Protein AF-A0A0E3RRV9-F1 (afdb_monomer_lite)

pLDDT: mean 79.16, std 19.61, range [40.16, 98.25]

Structure (mmCIF, N/CA/C/O backbone):
data_AF-A0A0E3RRV9-F1
#
_entry.id   AF-A0A0E3RRV9-F1
#
loop_
_atom_site.group_PDB
_atom_site.id
_atom_site.type_symbol
_atom_site.label_atom_id
_atom_site.label_alt_id
_atom_site.label_comp_id
_atom_site.label_asym_id
_atom_site.label_entity_id
_atom_site.label_seq_id
_atom_site.pdbx_PDB_ins_code
_atom_site.Cartn_x
_atom_site.Cartn_y
_atom_site.Cartn_z
_atom_site.occupancy
_atom_site.B_iso_or_equiv
_atom_site.auth_seq_id
_atom_site.auth_comp_id
_atom_site.auth_asym_id
_atom_site.auth_atom_id
_atom_site.pdbx_PDB_model_num
ATOM 1 N N . MET A 1 1 ? 27.677 14.930 49.834 1.00 45.16 1 MET A N 1
ATOM 2 C CA . ME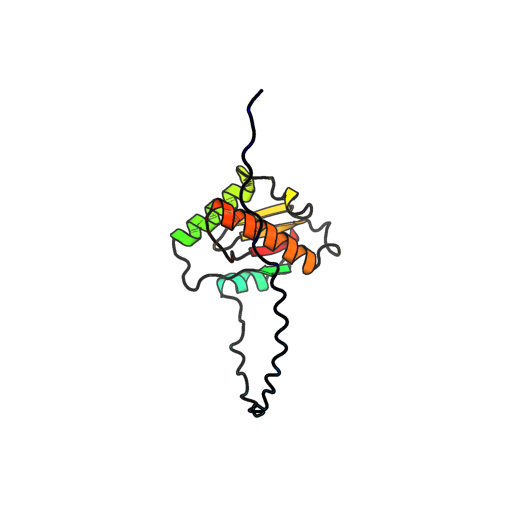T A 1 1 ? 27.982 13.679 50.564 1.00 45.16 1 MET A CA 1
ATOM 3 C C . MET A 1 1 ? 26.678 12.975 50.915 1.00 45.16 1 MET A C 1
ATOM 5 O O . MET A 1 1 ? 26.015 13.396 51.849 1.00 45.16 1 MET A O 1
ATOM 9 N N . ILE A 1 2 ? 26.314 11.928 50.170 1.00 48.12 2 ILE A N 1
ATOM 10 C CA . ILE A 1 2 ? 25.311 10.926 50.565 1.00 48.12 2 ILE A CA 1
ATOM 11 C C . ILE A 1 2 ? 25.969 9.556 50.375 1.00 48.12 2 ILE A C 1
ATOM 13 O O . ILE A 1 2 ? 26.675 9.312 49.398 1.00 48.12 2 ILE A O 1
ATOM 17 N N . LYS A 1 3 ? 25.830 8.726 51.406 1.00 47.94 3 LYS A N 1
ATOM 18 C CA . LYS A 1 3 ? 26.576 7.500 51.694 1.00 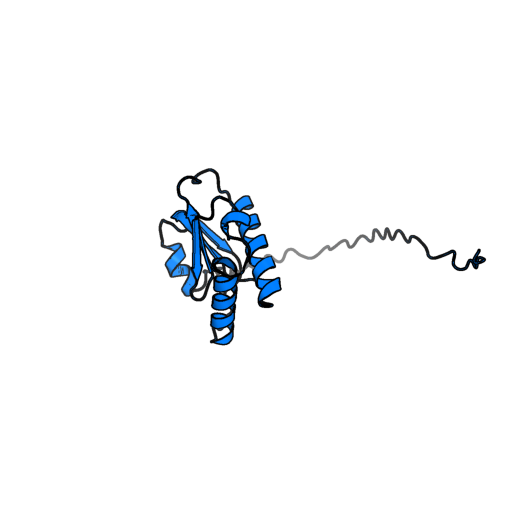47.94 3 LYS A CA 1
ATOM 19 C C . LYS A 1 3 ? 25.813 6.278 51.160 1.00 47.94 3 LYS A C 1
ATOM 21 O O . LYS A 1 3 ? 24.600 6.201 51.306 1.00 47.94 3 LYS A O 1
ATOM 26 N N . ARG A 1 4 ? 26.566 5.340 50.569 1.00 53.44 4 ARG A N 1
ATOM 27 C CA . ARG A 1 4 ? 26.176 4.033 49.990 1.00 53.44 4 ARG A CA 1
ATOM 28 C C . ARG A 1 4 ? 25.093 3.254 50.755 1.00 53.44 4 ARG A C 1
ATOM 30 O O . ARG A 1 4 ? 25.184 3.140 51.976 1.00 53.44 4 ARG A O 1
ATOM 37 N N . ARG A 1 5 ? 24.321 2.445 50.012 1.00 52.22 5 ARG A N 1
ATOM 38 C CA . ARG A 1 5 ? 24.231 0.996 50.284 1.00 52.22 5 ARG A CA 1
ATOM 39 C C . ARG A 1 5 ? 24.046 0.166 49.012 1.00 52.22 5 ARG A C 1
ATOM 41 O O . ARG A 1 5 ? 23.544 0.635 48.006 1.00 52.22 5 ARG A O 1
ATOM 48 N N . ASN A 1 6 ? 24.575 -1.046 49.113 1.00 56.31 6 ASN A N 1
ATOM 49 C CA . ASN A 1 6 ? 24.930 -2.017 48.091 1.00 56.31 6 ASN A CA 1
ATOM 50 C C . ASN A 1 6 ? 24.082 -3.268 48.353 1.00 56.31 6 ASN A C 1
ATOM 52 O O . ASN A 1 6 ? 24.165 -3.779 49.470 1.00 56.31 6 ASN A O 1
ATOM 56 N N . THR A 1 7 ? 23.307 -3.764 47.388 1.00 60.81 7 THR A N 1
ATOM 57 C CA . THR A 1 7 ? 22.609 -5.061 47.487 1.00 60.81 7 THR A CA 1
ATOM 58 C C . THR A 1 7 ? 22.283 -5.602 46.100 1.00 60.81 7 THR A C 1
ATOM 60 O O . THR A 1 7 ? 21.623 -4.917 45.329 1.00 60.81 7 THR A O 1
ATOM 63 N N . GLY A 1 8 ? 22.687 -6.849 45.834 1.00 47.62 8 GLY A N 1
ATOM 64 C CA . GLY A 1 8 ? 22.035 -7.685 44.822 1.00 47.62 8 GLY A CA 1
ATOM 65 C C . GLY A 1 8 ? 22.914 -8.194 43.685 1.00 47.62 8 GLY A C 1
ATOM 66 O O . GLY A 1 8 ? 22.606 -7.968 42.525 1.00 47.62 8 GLY A O 1
ATOM 67 N N . LYS A 1 9 ? 23.996 -8.910 44.006 1.00 48.53 9 LYS A N 1
ATOM 68 C CA . LYS A 1 9 ? 24.590 -9.884 43.076 1.00 48.53 9 LYS A CA 1
ATOM 69 C C . LYS A 1 9 ? 23.582 -11.028 42.864 1.00 48.53 9 LYS A C 1
ATOM 71 O O . LYS A 1 9 ? 22.892 -11.370 43.818 1.00 48.53 9 LYS A O 1
ATOM 76 N N . TRP A 1 10 ? 23.635 -11.632 41.673 1.00 42.88 10 TRP A N 1
ATOM 77 C CA . TRP A 1 10 ? 22.872 -12.783 41.150 1.00 42.88 10 TRP A CA 1
ATOM 78 C C . TRP A 1 10 ? 21.515 -12.476 40.502 1.00 42.88 10 TRP A C 1
ATOM 80 O O . TRP A 1 10 ? 20.537 -12.254 41.199 1.00 42.88 10 TRP A O 1
ATOM 90 N N . LEU A 1 11 ? 21.422 -12.676 39.181 1.00 50.28 11 LEU A N 1
ATOM 91 C CA . LEU A 1 11 ? 20.824 -13.919 38.681 1.00 50.28 11 LEU A CA 1
ATOM 92 C C . LEU A 1 11 ? 21.265 -14.231 37.232 1.00 50.28 11 LEU A C 1
ATOM 94 O O . LEU A 1 11 ? 20.950 -13.515 36.293 1.00 50.28 11 LEU A O 1
ATOM 98 N N . MET A 1 12 ? 22.067 -15.292 37.137 1.00 50.06 12 MET A N 1
ATOM 99 C CA . MET A 1 12 ? 22.198 -16.316 36.093 1.00 50.06 12 MET A CA 1
ATOM 100 C C . MET A 1 12 ? 21.878 -15.999 34.619 1.00 50.06 12 MET A C 1
ATOM 102 O O . MET A 1 12 ? 20.729 -15.944 34.196 1.00 50.06 12 MET A O 1
ATOM 106 N N . LEU A 1 13 ? 22.949 -16.026 33.820 1.00 51.34 13 LEU A N 1
ATOM 107 C CA . LEU A 1 13 ? 22.957 -16.576 32.464 1.00 51.34 13 LEU A CA 1
ATOM 108 C C . LEU A 1 13 ? 22.476 -18.037 32.507 1.00 51.34 13 LEU A C 1
ATOM 110 O O . LEU A 1 13 ? 23.087 -18.850 33.201 1.00 51.34 13 LEU A O 1
ATOM 114 N N . ILE A 1 14 ? 21.439 -18.385 31.744 1.00 58.97 14 ILE A N 1
ATOM 115 C CA . ILE A 1 14 ? 21.118 -19.782 31.428 1.00 58.97 14 ILE A CA 1
ATOM 116 C C . ILE A 1 14 ? 21.115 -19.932 29.910 1.00 58.97 14 ILE A C 1
ATOM 118 O O . ILE A 1 14 ? 20.175 -19.566 29.212 1.00 58.97 14 ILE A O 1
ATOM 122 N N . ILE A 1 15 ? 22.230 -20.475 29.431 1.00 54.25 15 ILE A N 1
ATOM 123 C CA . ILE A 1 15 ? 22.374 -21.124 28.135 1.00 54.25 15 ILE A CA 1
ATOM 124 C C . ILE A 1 15 ? 21.546 -22.407 28.216 1.00 54.25 15 ILE A C 1
ATOM 126 O O . ILE A 1 15 ? 21.877 -23.298 28.996 1.00 54.25 15 ILE A O 1
ATOM 130 N N . SER A 1 16 ? 20.473 -22.502 27.435 1.00 52.03 16 SER A N 1
ATOM 131 C CA . SER A 1 16 ? 19.721 -23.745 27.269 1.00 52.03 16 SER A CA 1
ATOM 132 C C . SER A 1 16 ? 19.953 -24.271 25.860 1.00 52.03 16 SER A C 1
ATOM 134 O O . SER A 1 16 ? 19.215 -23.975 24.925 1.00 52.03 16 SER A O 1
ATOM 136 N N . ALA A 1 17 ? 21.040 -25.025 25.714 1.00 48.56 17 ALA A N 1
ATOM 137 C CA . ALA A 1 17 ? 21.217 -25.956 24.616 1.00 48.56 17 ALA A CA 1
ATOM 138 C C . ALA A 1 17 ? 20.505 -27.258 25.004 1.00 48.56 17 ALA A C 1
ATOM 140 O O . ALA A 1 17 ? 21.080 -28.096 25.695 1.00 48.56 17 ALA A O 1
ATOM 141 N N . PHE A 1 18 ? 19.262 -27.428 24.559 1.00 48.22 18 PHE A N 1
ATOM 142 C CA . PHE A 1 18 ? 18.650 -28.750 24.462 1.00 48.22 18 PHE A CA 1
ATOM 143 C C . PHE A 1 18 ? 18.494 -29.107 22.991 1.00 48.22 18 PHE A C 1
ATOM 145 O O . PHE A 1 18 ? 17.480 -28.854 22.349 1.00 48.22 18 PHE A O 1
ATOM 152 N N . ILE A 1 19 ? 19.560 -29.717 22.478 1.00 52.81 19 ILE A N 1
ATOM 153 C CA . ILE A 1 19 ? 19.484 -30.671 21.380 1.00 52.81 19 ILE A CA 1
ATOM 154 C C . ILE A 1 19 ? 18.602 -31.813 21.886 1.00 52.81 19 ILE A C 1
ATOM 156 O O . ILE A 1 19 ? 19.030 -32.613 22.717 1.00 52.81 19 ILE A O 1
ATOM 160 N N . LEU A 1 20 ? 17.370 -31.880 21.401 1.00 48.88 20 LEU A N 1
ATOM 161 C CA . LEU A 1 20 ? 16.548 -33.076 21.488 1.00 48.88 20 LEU A CA 1
ATOM 162 C C . LEU A 1 20 ? 16.060 -33.390 20.082 1.00 48.88 20 LEU A C 1
ATOM 164 O O . LEU A 1 20 ? 15.160 -32.756 19.540 1.00 48.88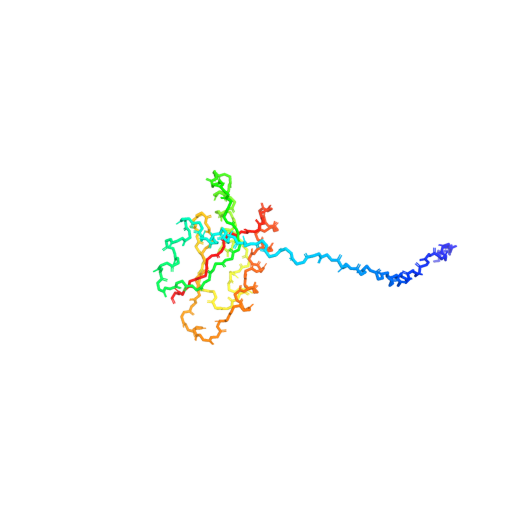 20 LEU A O 1
ATOM 168 N N . LEU A 1 21 ? 16.747 -34.372 19.501 1.00 47.16 21 LEU A N 1
ATOM 169 C CA . LEU A 1 21 ? 16.342 -35.103 18.318 1.00 47.16 21 LEU A CA 1
ATOM 170 C C . LEU A 1 21 ? 14.886 -35.558 18.472 1.00 47.16 21 LEU A C 1
ATOM 172 O O . LEU A 1 21 ? 14.615 -36.535 19.166 1.00 47.16 21 LEU A O 1
ATOM 176 N N . CYS A 1 22 ? 13.963 -34.899 17.781 1.00 45.81 22 CYS A N 1
ATOM 177 C CA . CYS A 1 22 ? 12.723 -35.538 17.367 1.00 45.81 22 CYS A CA 1
ATOM 178 C C . CYS A 1 22 ? 12.946 -36.043 15.945 1.00 45.81 22 CYS A C 1
ATOM 180 O O . CYS A 1 22 ? 12.818 -35.309 14.970 1.00 45.81 22 CYS A O 1
ATOM 182 N N . SER A 1 23 ? 13.364 -37.304 15.846 1.00 47.91 23 SER A N 1
ATOM 183 C CA . SER A 1 23 ? 13.243 -38.061 14.604 1.00 47.91 23 SER A CA 1
ATOM 184 C C . SER A 1 23 ? 11.751 -38.258 14.344 1.00 47.91 23 SER A C 1
ATOM 186 O O . SER A 1 23 ? 11.133 -39.118 14.965 1.00 47.91 23 SER A O 1
ATOM 188 N N . PHE A 1 24 ? 11.161 -37.446 13.471 1.00 45.03 24 PHE A N 1
ATOM 189 C CA . PHE A 1 24 ? 9.841 -37.731 12.922 1.00 45.03 24 PHE A CA 1
ATOM 190 C C . PHE A 1 24 ? 10.025 -38.633 11.703 1.00 45.03 24 PHE A C 1
ATOM 192 O O . PHE A 1 24 ? 10.310 -38.173 10.604 1.00 45.03 24 PHE A O 1
ATOM 199 N N . ALA A 1 25 ? 9.900 -39.941 11.922 1.00 45.41 25 ALA A N 1
ATOM 200 C CA . ALA A 1 25 ? 9.448 -40.842 10.875 1.00 45.41 25 ALA A CA 1
ATOM 201 C C . ALA A 1 25 ? 7.916 -40.754 10.871 1.00 45.41 25 ALA A C 1
ATOM 203 O O . ALA A 1 25 ? 7.256 -41.370 11.707 1.00 45.41 25 ALA A O 1
ATOM 204 N N . GLY A 1 26 ? 7.375 -39.909 9.997 1.00 48.06 26 GLY A N 1
ATOM 205 C CA . GLY A 1 26 ? 5.947 -39.794 9.711 1.00 48.06 26 GLY A CA 1
ATOM 206 C C . GLY A 1 26 ? 5.739 -40.102 8.236 1.00 48.06 26 GLY A C 1
ATOM 207 O O . GLY A 1 26 ? 6.503 -39.613 7.408 1.00 48.06 26 GLY A O 1
ATOM 208 N N . ALA A 1 27 ? 4.797 -40.995 7.952 1.00 40.16 27 ALA A N 1
ATOM 209 C CA . ALA A 1 27 ? 4.540 -41.559 6.640 1.00 40.16 27 ALA A CA 1
ATOM 210 C C . ALA A 1 27 ? 4.228 -40.488 5.585 1.00 40.16 27 ALA A C 1
ATOM 212 O O . ALA A 1 27 ? 3.586 -39.478 5.864 1.00 40.16 27 ALA A O 1
ATOM 213 N N . ASP A 1 28 ? 4.720 -40.764 4.382 1.00 48.28 28 ASP A N 1
ATOM 214 C CA . ASP A 1 28 ? 4.405 -40.091 3.131 1.00 48.28 28 ASP A CA 1
ATOM 215 C C . ASP A 1 28 ? 2.965 -40.453 2.744 1.00 48.28 28 ASP A C 1
ATOM 217 O O . ASP A 1 28 ? 2.726 -41.424 2.027 1.00 48.28 28 ASP A O 1
ATOM 221 N N . ASP A 1 29 ? 2.005 -39.719 3.297 1.00 49.72 29 ASP A N 1
ATOM 222 C CA . ASP A 1 29 ? 0.652 -39.662 2.765 1.00 49.72 29 ASP A CA 1
ATOM 223 C C . ASP A 1 29 ? 0.587 -38.399 1.908 1.00 49.72 29 ASP A C 1
ATOM 225 O O . ASP A 1 29 ? 0.359 -37.289 2.391 1.00 49.72 29 ASP A O 1
ATOM 229 N N . SER A 1 30 ? 0.860 -38.574 0.614 1.00 55.81 30 SER A N 1
ATOM 230 C CA . SER A 1 30 ? 0.602 -37.576 -0.417 1.00 55.81 30 SER A CA 1
ATOM 231 C C . SER A 1 30 ? -0.912 -37.393 -0.552 1.00 55.81 30 SER A C 1
ATOM 233 O O . SER A 1 30 ? -1.549 -37.922 -1.467 1.00 55.81 30 SER A O 1
ATOM 235 N N . GLU A 1 31 ? -1.504 -36.691 0.406 1.00 41.91 31 GLU A N 1
ATOM 236 C CA . GLU A 1 31 ? -2.821 -36.101 0.260 1.00 41.91 31 GLU A CA 1
ATOM 237 C C . GLU A 1 31 ? -2.672 -34.999 -0.789 1.00 41.91 31 GLU A C 1
ATOM 239 O O . GLU A 1 31 ? -1.867 -34.074 -0.653 1.00 41.91 31 GLU A O 1
ATOM 244 N N . PHE A 1 32 ? -3.359 -35.181 -1.917 1.00 41.44 32 PHE A N 1
ATOM 245 C CA . PHE A 1 32 ? -3.471 -34.156 -2.938 1.00 41.44 32 PHE A CA 1
ATOM 246 C C . PHE A 1 32 ? -4.059 -32.925 -2.256 1.00 41.44 32 PHE A C 1
ATOM 248 O O . PHE A 1 32 ? -5.247 -32.899 -1.947 1.00 41.44 32 PHE A O 1
ATOM 255 N N . ASN A 1 33 ? -3.214 -31.924 -2.007 1.00 41.19 33 ASN A N 1
ATOM 256 C CA . ASN A 1 33 ? -3.672 -30.572 -1.758 1.00 41.19 33 ASN A CA 1
ATOM 257 C C . ASN A 1 33 ? -4.429 -30.153 -3.019 1.00 41.19 33 ASN A C 1
ATOM 259 O O . ASN A 1 33 ? -3.826 -29.664 -3.980 1.00 41.19 33 ASN A O 1
ATOM 263 N N . ASP A 1 34 ? -5.742 -30.376 -3.020 1.00 45.81 34 ASP A N 1
ATOM 264 C CA . ASP A 1 34 ? -6.668 -29.536 -3.757 1.00 45.81 34 ASP A CA 1
ATOM 265 C C . ASP A 1 34 ? -6.401 -28.136 -3.224 1.00 45.81 34 ASP A C 1
ATOM 267 O O . ASP A 1 34 ? -6.855 -27.744 -2.152 1.00 45.81 34 ASP A O 1
ATOM 271 N N . SER A 1 35 ? -5.498 -27.455 -3.923 1.00 49.91 35 SER A N 1
ATOM 272 C CA . SER A 1 35 ? -5.121 -26.090 -3.640 1.00 49.91 35 SER A CA 1
ATOM 273 C C . SER A 1 35 ? -6.407 -25.318 -3.856 1.00 49.91 35 SER A C 1
ATOM 275 O O . SER A 1 35 ? -6.821 -25.123 -5.001 1.00 49.91 35 SER A O 1
ATOM 277 N N . GLU A 1 36 ? -7.090 -24.993 -2.760 1.00 46.38 36 GLU A N 1
ATOM 278 C CA . GLU A 1 36 ? -8.071 -23.925 -2.735 1.00 46.38 36 GLU A CA 1
ATOM 279 C C . GLU A 1 36 ? -7.377 -22.772 -3.442 1.00 46.38 36 GLU A C 1
ATOM 281 O O . GLU A 1 36 ? -6.323 -22.308 -3.013 1.00 46.38 36 GLU A O 1
ATOM 286 N N . SER A 1 37 ? -7.829 -22.484 -4.658 1.00 47.47 37 SER A N 1
ATOM 287 C CA . SER A 1 37 ? -7.170 -21.506 -5.497 1.00 47.47 37 SER A CA 1
ATOM 288 C C . SER A 1 37 ? -7.131 -20.216 -4.695 1.00 47.47 37 SER A C 1
ATOM 290 O O . SER A 1 37 ? -8.205 -19.723 -4.342 1.00 47.47 37 SER A O 1
ATOM 292 N N . ASP A 1 38 ? -5.929 -19.698 -4.428 1.00 52.34 38 ASP A N 1
ATOM 293 C CA . ASP A 1 38 ? -5.665 -18.361 -3.886 1.00 52.34 38 ASP A CA 1
ATOM 294 C C . ASP A 1 38 ? -6.160 -17.293 -4.885 1.00 52.34 38 ASP A C 1
ATOM 296 O O . ASP A 1 38 ? -5.412 -16.456 -5.397 1.00 52.34 38 ASP A O 1
ATOM 300 N N . GLU A 1 39 ? -7.431 -17.360 -5.272 1.00 56.44 39 GLU A N 1
ATOM 301 C CA . GLU A 1 39 ? -8.066 -16.353 -6.085 1.00 56.44 39 GLU A CA 1
ATOM 302 C C . GLU A 1 39 ? -8.187 -15.114 -5.218 1.00 56.44 39 GLU A C 1
ATOM 304 O O . GLU A 1 39 ? -8.902 -15.094 -4.216 1.00 56.44 39 GLU A O 1
ATOM 309 N N . ALA A 1 40 ? -7.479 -14.063 -5.630 1.00 60.81 40 ALA A N 1
ATOM 310 C CA . ALA A 1 40 ? -7.586 -12.771 -4.988 1.00 60.81 40 ALA A CA 1
ATOM 311 C C . ALA A 1 40 ? -9.075 -12.392 -4.845 1.00 60.81 40 ALA A C 1
ATOM 313 O O . ALA A 1 40 ? -9.823 -12.574 -5.812 1.00 60.81 40 ALA A O 1
ATOM 314 N N . PRO A 1 41 ? -9.511 -11.861 -3.688 1.00 69.94 41 PRO A N 1
ATOM 315 C CA . PRO A 1 41 ? -10.870 -11.377 -3.483 1.00 69.94 41 PRO A CA 1
ATOM 316 C C . PRO A 1 41 ? -11.407 -10.601 -4.691 1.00 69.94 41 PRO A C 1
ATOM 318 O O . PRO A 1 41 ? -10.665 -9.863 -5.343 1.00 69.94 41 PRO A O 1
ATOM 321 N N . ASP A 1 42 ? -12.704 -10.707 -4.990 1.00 72.81 42 ASP A N 1
ATOM 322 C CA . ASP A 1 42 ? -13.307 -10.064 -6.173 1.00 72.81 42 ASP A CA 1
ATOM 323 C C . ASP A 1 42 ? -13.039 -8.545 -6.245 1.00 72.81 42 ASP A C 1
ATOM 325 O O . ASP A 1 42 ? -12.903 -7.966 -7.327 1.00 72.81 42 ASP A O 1
ATOM 329 N N . SER A 1 43 ? -12.888 -7.895 -5.089 1.00 70.12 43 SER A N 1
ATOM 330 C CA . SER A 1 43 ? -12.495 -6.489 -4.956 1.00 70.12 43 SER A CA 1
ATOM 331 C C . SER A 1 43 ? -11.071 -6.190 -5.443 1.00 70.12 43 SER A C 1
ATOM 333 O O . SER A 1 43 ? -10.818 -5.058 -5.851 1.00 70.12 43 SER A O 1
ATOM 335 N N . ILE A 1 44 ? -10.170 -7.175 -5.452 1.00 78.19 44 ILE A N 1
ATOM 336 C CA . ILE A 1 44 ? -8.796 -7.102 -5.979 1.00 78.19 44 ILE A CA 1
ATOM 337 C C . ILE A 1 44 ? -8.755 -7.503 -7.448 1.00 78.19 44 ILE A C 1
ATOM 339 O O . ILE A 1 44 ? -8.013 -6.891 -8.217 1.00 78.19 44 ILE A O 1
ATOM 343 N N . LYS A 1 45 ? -9.583 -8.467 -7.880 1.00 80.31 45 LYS A N 1
ATOM 344 C CA . LYS A 1 45 ? -9.631 -8.922 -9.286 1.00 80.31 45 LYS A CA 1
ATOM 345 C C . LYS A 1 45 ? -9.807 -7.765 -10.274 1.00 80.31 45 LYS A C 1
ATOM 347 O O . LYS A 1 45 ? -9.256 -7.804 -11.373 1.00 80.31 45 LYS A O 1
ATOM 352 N N . LYS A 1 46 ? -10.531 -6.705 -9.891 1.00 80.62 46 LYS A N 1
ATOM 353 C CA . LYS A 1 46 ? -10.684 -5.498 -10.725 1.00 80.62 46 LYS A CA 1
ATOM 354 C C . LYS A 1 46 ? -9.357 -4.774 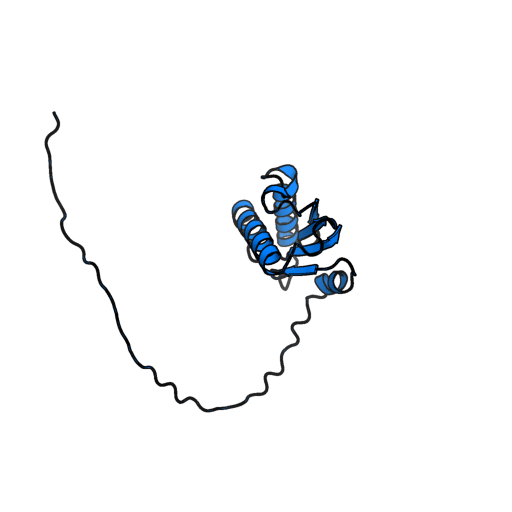-10.994 1.00 80.62 46 LYS A C 1
ATOM 356 O O . LYS A 1 46 ? -9.199 -4.211 -12.068 1.00 80.62 46 LYS A O 1
ATOM 361 N N . PHE A 1 47 ? -8.420 -4.815 -10.049 1.00 84.31 47 PHE A N 1
ATOM 362 C CA . PHE A 1 47 ? -7.096 -4.210 -10.176 1.00 84.31 47 PHE A CA 1
ATOM 363 C C . PHE A 1 47 ? -6.098 -5.157 -10.829 1.00 84.31 47 PHE A C 1
ATOM 365 O O . PHE A 1 47 ? -5.303 -4.710 -11.637 1.00 84.31 47 PHE A O 1
ATOM 372 N N . ALA A 1 48 ? -6.168 -6.461 -10.551 1.00 83.88 48 ALA A N 1
ATOM 373 C CA . ALA A 1 48 ? -5.261 -7.444 -11.152 1.00 83.88 48 ALA A CA 1
ATOM 374 C C . ALA A 1 48 ? -5.337 -7.484 -12.695 1.00 83.88 48 ALA A C 1
ATOM 376 O O . ALA A 1 48 ? -4.387 -7.895 -13.353 1.00 83.88 48 ALA A O 1
ATOM 377 N N . ASN A 1 49 ? -6.459 -7.043 -13.274 1.00 87.06 49 ASN A N 1
ATOM 378 C CA . ASN A 1 49 ? -6.639 -6.916 -14.723 1.00 87.06 49 ASN A CA 1
ATOM 379 C C . ASN A 1 49 ? -6.153 -5.571 -15.299 1.00 87.06 49 ASN A C 1
ATOM 381 O O . ASN A 1 49 ? -6.183 -5.383 -16.517 1.00 87.06 49 ASN A O 1
ATOM 385 N N . ASP A 1 50 ? -5.741 -4.625 -14.454 1.00 91.69 50 ASP A N 1
ATOM 386 C CA . ASP A 1 50 ? -5.225 -3.329 -14.881 1.00 91.69 50 ASP A CA 1
ATOM 387 C C . ASP A 1 50 ? -3.753 -3.465 -15.321 1.00 91.69 50 ASP A C 1
ATOM 389 O O . ASP A 1 50 ? -2.936 -3.990 -14.563 1.00 91.69 50 ASP A O 1
ATOM 393 N N . PRO A 1 51 ? -3.358 -2.987 -16.517 1.00 93.50 51 PRO A N 1
ATOM 394 C CA . PRO A 1 51 ? -1.966 -3.057 -16.976 1.00 93.50 51 PRO A CA 1
ATOM 395 C C . PRO A 1 51 ? -0.977 -2.247 -16.118 1.00 93.50 51 PRO A C 1
ATOM 397 O O . PRO A 1 51 ? 0.236 -2.388 -16.291 1.00 93.50 51 PRO A O 1
ATOM 400 N N . LEU A 1 52 ? -1.466 -1.367 -15.243 1.00 95.06 52 LEU A N 1
ATOM 401 C CA . LEU A 1 52 ? -0.664 -0.603 -14.290 1.00 95.06 52 LEU A CA 1
ATOM 402 C C . LEU A 1 52 ? -0.461 -1.339 -12.965 1.00 95.06 52 LEU A C 1
ATOM 404 O O . LEU A 1 52 ? 0.372 -0.891 -12.178 1.00 95.06 52 LEU A O 1
ATOM 408 N N . PHE A 1 53 ? -1.181 -2.436 -12.712 1.00 95.12 53 PHE A N 1
ATOM 409 C CA . PHE A 1 53 ? -1.015 -3.245 -11.508 1.00 95.12 53 PHE A CA 1
ATOM 410 C C . PHE A 1 53 ? 0.399 -3.815 -11.407 1.00 95.12 53 PHE A C 1
ATOM 412 O O . PHE A 1 53 ? 0.983 -4.276 -12.390 1.00 95.12 53 PHE A O 1
ATOM 419 N N . ILE A 1 54 ? 0.941 -3.780 -10.192 1.00 95.88 54 ILE A N 1
ATOM 420 C CA . ILE A 1 54 ? 2.271 -4.297 -9.877 1.00 95.88 54 ILE A CA 1
ATOM 421 C C . ILE A 1 54 ? 2.137 -5.455 -8.898 1.00 95.88 54 ILE A C 1
ATOM 423 O O . ILE A 1 54 ? 2.555 -6.570 -9.194 1.00 95.88 54 ILE A O 1
ATOM 427 N N . ALA A 1 55 ? 1.559 -5.181 -7.729 1.00 96.19 55 ALA A N 1
ATOM 428 C CA . ALA A 1 55 ? 1.504 -6.129 -6.630 1.00 96.19 55 ALA A CA 1
ATOM 429 C C . ALA A 1 55 ? 0.356 -5.819 -5.667 1.00 96.19 55 ALA A C 1
ATOM 431 O O . ALA A 1 55 ? -0.137 -4.693 -5.586 1.00 96.19 55 ALA A O 1
ATOM 432 N N . TYR A 1 56 ? -0.012 -6.837 -4.897 1.00 95.19 56 TYR A N 1
ATOM 433 C CA . TYR A 1 56 ? -0.929 -6.757 -3.768 1.00 95.19 56 TYR A CA 1
ATOM 434 C C . TYR A 1 56 ? -0.251 -7.335 -2.518 1.00 95.19 56 TYR A C 1
ATOM 436 O O . TYR A 1 56 ? 0.513 -8.303 -2.623 1.00 95.19 56 TYR A O 1
ATOM 444 N N . ARG A 1 57 ? -0.502 -6.722 -1.360 1.00 96.25 57 ARG A N 1
ATOM 445 C CA . ARG A 1 57 ? -0.060 -7.162 -0.028 1.00 96.25 57 ARG A CA 1
ATOM 446 C C . ARG A 1 57 ? -1.183 -6.956 0.990 1.00 96.25 57 ARG A C 1
ATOM 448 O O . ARG A 1 57 ? -2.079 -6.147 0.752 1.00 96.25 57 ARG A O 1
ATOM 455 N N . GLY A 1 58 ? -1.097 -7.670 2.105 1.00 93.62 58 GLY A N 1
ATOM 456 C CA . GLY A 1 58 ? -2.105 -7.672 3.161 1.00 93.62 58 GLY A CA 1
ATOM 457 C C . GLY A 1 58 ? -3.291 -8.580 2.863 1.00 93.62 58 GLY A C 1
ATOM 458 O O . GLY A 1 58 ? -3.262 -9.350 1.898 1.00 93.62 58 GLY A O 1
ATOM 459 N N . THR A 1 59 ? -4.349 -8.446 3.663 1.00 90.75 59 THR A N 1
ATOM 460 C CA . THR A 1 59 ? -5.562 -9.265 3.551 1.00 90.75 59 THR A CA 1
ATOM 461 C C . THR A 1 59 ? -6.805 -8.386 3.541 1.00 90.75 59 THR A C 1
ATOM 463 O O . THR A 1 59 ? -6.964 -7.468 4.341 1.00 90.75 59 THR A O 1
ATOM 466 N N . ILE A 1 60 ? -7.735 -8.658 2.623 1.00 87.44 60 ILE A N 1
ATOM 467 C CA . ILE A 1 60 ? -9.078 -8.074 2.707 1.00 87.44 60 ILE A CA 1
ATOM 468 C C . ILE A 1 60 ? -9.896 -8.932 3.672 1.00 87.44 60 ILE A C 1
ATOM 470 O O . ILE A 1 60 ? -10.010 -10.136 3.437 1.00 87.44 60 ILE A O 1
ATOM 474 N N . PRO A 1 61 ? -10.496 -8.349 4.723 1.00 85.62 61 PRO A N 1
ATOM 475 C CA . PRO A 1 61 ? -11.326 -9.114 5.639 1.00 85.62 61 PRO A CA 1
ATOM 476 C C . PRO A 1 61 ? -12.530 -9.706 4.902 1.00 85.62 61 PRO A C 1
ATOM 478 O O . PRO A 1 61 ? -13.092 -9.075 4.004 1.00 85.62 61 PRO A O 1
ATOM 481 N N . GLU A 1 62 ? -12.985 -10.883 5.338 1.00 83.50 62 GLU A N 1
ATOM 482 C CA . GLU A 1 62 ? -14.157 -11.567 4.765 1.00 83.50 62 GLU A CA 1
ATOM 483 C C . GLU A 1 62 ? -15.394 -10.656 4.691 1.00 83.50 62 GLU A C 1
ATOM 485 O O . GLU A 1 62 ? -16.199 -10.740 3.763 1.00 83.50 62 GLU A O 1
ATOM 490 N N . THR A 1 63 ? -15.534 -9.748 5.664 1.00 83.25 63 THR A N 1
ATOM 491 C CA . THR A 1 63 ? -16.605 -8.753 5.707 1.00 83.25 63 THR A CA 1
ATOM 492 C C . THR A 1 63 ? -16.050 -7.334 5.733 1.00 83.25 63 THR A C 1
ATOM 494 O O . THR A 1 63 ? -15.471 -6.900 6.727 1.00 83.25 63 THR A O 1
ATOM 497 N N . VAL A 1 64 ? -16.325 -6.569 4.676 1.00 86.06 64 VAL A N 1
ATOM 498 C CA . VAL A 1 64 ? -16.011 -5.135 4.599 1.00 86.06 64 VAL A CA 1
ATOM 499 C C . VAL A 1 64 ? -17.169 -4.327 5.197 1.00 86.06 64 VAL A C 1
ATOM 501 O O . VAL A 1 64 ? -18.114 -3.942 4.500 1.00 86.06 64 VAL A O 1
ATOM 504 N N . ASN A 1 65 ? -17.125 -4.095 6.509 1.00 89.00 65 ASN A N 1
ATOM 505 C CA . ASN A 1 65 ? -18.118 -3.290 7.226 1.00 89.00 65 ASN A CA 1
ATOM 506 C C . ASN A 1 65 ? -17.759 -1.784 7.209 1.00 89.00 65 ASN A C 1
ATOM 508 O O . ASN A 1 65 ? -16.739 -1.368 6.663 1.00 89.00 65 ASN A O 1
ATOM 512 N N . GLN A 1 66 ? -18.622 -0.936 7.780 1.00 90.31 66 GLN A N 1
ATOM 513 C CA . GLN A 1 66 ? -18.375 0.512 7.812 1.00 90.31 66 GLN A CA 1
ATOM 514 C C . GLN A 1 66 ? -17.178 0.892 8.696 1.00 90.31 66 GLN A C 1
ATOM 516 O O . GLN A 1 66 ? -16.493 1.859 8.390 1.00 90.31 66 GLN A O 1
ATOM 521 N N . GLU A 1 67 ? -16.932 0.144 9.772 1.00 90.69 67 GLU A N 1
ATOM 522 C CA . GLU A 1 67 ? -15.799 0.366 10.677 1.00 90.69 67 GLU A CA 1
ATOM 523 C C . GLU A 1 67 ? -14.474 0.190 9.936 1.00 90.69 67 GLU A C 1
ATOM 525 O O . GLU A 1 67 ? -13.674 1.114 9.907 1.00 90.69 67 GLU A O 1
ATOM 530 N N . TRP A 1 68 ? -14.321 -0.913 9.204 1.00 89.75 68 TRP A N 1
ATOM 531 C CA . TRP A 1 68 ? -13.170 -1.158 8.342 1.00 89.75 68 TRP A CA 1
ATOM 532 C C . TRP A 1 68 ? -12.950 -0.038 7.321 1.00 89.75 68 TRP A C 1
ATOM 534 O O . TRP A 1 68 ? -11.842 0.467 7.160 1.00 89.75 68 TRP A O 1
ATOM 544 N N . LYS A 1 69 ? -14.020 0.394 6.640 1.00 90.56 69 LYS A N 1
ATOM 545 C CA . LYS A 1 69 ? -13.940 1.491 5.660 1.00 90.56 69 LYS A CA 1
ATOM 546 C C . LYS A 1 69 ? -13.491 2.801 6.295 1.00 90.56 69 LYS A C 1
ATOM 548 O O . LYS A 1 69 ? -12.756 3.558 5.659 1.00 90.56 69 LYS A O 1
ATOM 553 N N . ASN A 1 70 ? -13.937 3.072 7.520 1.00 92.62 70 ASN A N 1
ATOM 554 C CA . ASN A 1 70 ? -13.489 4.237 8.269 1.00 92.62 70 ASN A CA 1
ATOM 555 C C . ASN A 1 70 ? -11.999 4.106 8.589 1.00 92.62 70 ASN A C 1
ATOM 557 O O . ASN A 1 70 ? -11.254 5.008 8.237 1.00 92.62 70 ASN A O 1
ATOM 561 N N . SER A 1 71 ? -11.543 2.957 9.095 1.00 92.56 71 SER A N 1
ATOM 562 C CA . SER A 1 71 ? -10.126 2.738 9.405 1.00 92.56 71 SER A CA 1
ATOM 563 C C . SER A 1 71 ? -9.210 2.871 8.181 1.00 92.56 71 SER A C 1
ATOM 565 O O . SER A 1 71 ? -8.168 3.514 8.264 1.00 92.56 71 SER A O 1
ATOM 567 N N . ILE A 1 72 ? -9.607 2.353 7.011 1.00 93.44 72 ILE A N 1
ATOM 568 C CA . ILE A 1 72 ? -8.862 2.566 5.754 1.00 93.44 72 ILE A CA 1
ATOM 569 C C . ILE A 1 72 ? -8.837 4.052 5.368 1.00 93.44 72 ILE A C 1
ATOM 571 O O . ILE A 1 72 ? -7.806 4.571 4.938 1.00 93.44 72 ILE A O 1
ATOM 575 N N . THR A 1 73 ? -9.963 4.751 5.530 1.00 92.88 73 THR A N 1
ATOM 576 C CA . THR A 1 73 ? -10.057 6.190 5.242 1.00 92.88 73 THR A CA 1
ATOM 577 C C . THR A 1 73 ? -9.172 7.007 6.184 1.00 92.88 73 THR A C 1
ATOM 579 O O . THR A 1 73 ? -8.499 7.932 5.728 1.00 92.88 73 THR A O 1
ATOM 582 N N . ASP A 1 74 ? -9.140 6.659 7.466 1.00 92.25 74 ASP A N 1
ATOM 583 C CA . ASP A 1 74 ? -8.360 7.350 8.490 1.00 92.25 74 ASP A CA 1
ATOM 584 C C . ASP A 1 74 ? -6.854 7.096 8.291 1.00 92.25 74 ASP A C 1
ATOM 586 O O . ASP A 1 74 ? -6.080 8.053 8.203 1.00 92.25 74 ASP A O 1
ATOM 590 N N . CYS A 1 75 ? -6.450 5.847 8.024 1.00 92.25 75 CYS A N 1
ATOM 591 C CA . CYS A 1 75 ? -5.094 5.491 7.578 1.00 92.25 75 CYS A CA 1
ATOM 592 C C . CYS A 1 75 ? -4.675 6.318 6.346 1.00 92.25 75 CYS A C 1
ATOM 594 O O . CYS A 1 75 ? -3.627 6.967 6.347 1.00 92.25 75 CYS A O 1
ATOM 596 N N . TRP A 1 76 ? -5.523 6.411 5.316 1.00 92.94 76 TRP A N 1
ATOM 597 C CA . TRP A 1 76 ? -5.251 7.236 4.132 1.00 92.94 76 TRP A CA 1
ATOM 598 C C . TRP A 1 76 ? -5.119 8.736 4.431 1.00 92.94 76 TRP A C 1
ATOM 600 O O . TRP A 1 76 ? -4.239 9.402 3.868 1.00 92.94 76 TRP A O 1
ATOM 610 N N . LEU A 1 77 ? -5.981 9.284 5.294 1.00 90.81 77 LEU A N 1
ATOM 611 C CA . LEU A 1 77 ? -5.904 10.683 5.724 1.00 90.81 77 LEU A CA 1
ATOM 612 C C . LEU A 1 77 ? -4.579 10.958 6.434 1.00 90.81 77 LEU A C 1
ATOM 614 O O . LEU A 1 77 ? -3.950 11.987 6.163 1.00 90.81 77 LEU A O 1
ATOM 618 N N . ASN A 1 78 ? -4.137 10.037 7.285 1.00 88.75 78 ASN A N 1
ATOM 619 C CA . ASN A 1 78 ? -2.870 10.142 7.992 1.00 88.75 78 ASN A CA 1
ATOM 620 C C . ASN A 1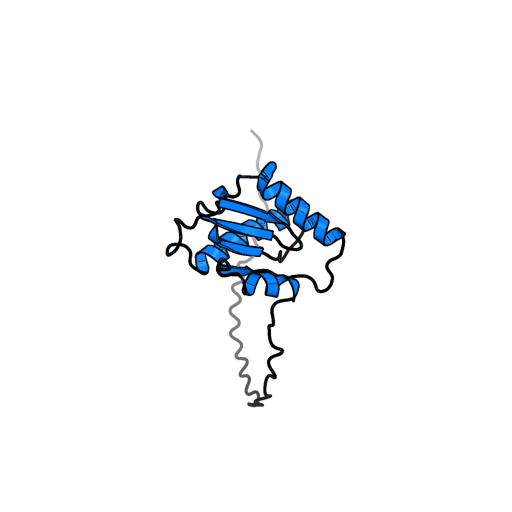 78 ? -1.674 10.066 7.037 1.00 88.75 78 ASN A C 1
ATOM 622 O O . ASN A 1 78 ? -0.820 10.951 7.089 1.00 88.75 78 ASN A O 1
ATOM 626 N N . LEU A 1 79 ? -1.684 9.144 6.070 1.00 87.94 79 LEU A N 1
ATOM 627 C CA . LEU A 1 79 ? -0.647 9.033 5.031 1.00 87.94 79 LEU A CA 1
ATOM 628 C C . LEU A 1 79 ? -0.516 10.280 4.135 1.00 87.94 79 LEU A C 1
ATOM 630 O O . LEU A 1 79 ? 0.560 10.548 3.603 1.00 87.94 79 LEU A O 1
ATOM 634 N N . ASN A 1 80 ? -1.604 11.031 3.921 1.00 83.00 80 ASN A N 1
ATOM 635 C CA . ASN A 1 80 ? -1.618 12.159 2.978 1.00 83.00 80 ASN A CA 1
ATOM 636 C C . ASN A 1 80 ? -1.581 13.551 3.616 1.00 83.00 80 ASN A C 1
ATOM 638 O O . ASN A 1 80 ? -1.154 14.500 2.958 1.00 83.00 80 ASN A O 1
ATOM 642 N N . LYS A 1 81 ? -2.127 13.731 4.823 1.00 74.88 81 LYS A N 1
ATOM 643 C CA . LYS A 1 81 ? -2.447 15.076 5.343 1.00 74.88 81 LYS A CA 1
ATOM 644 C C . LYS A 1 81 ? -1.897 15.377 6.726 1.00 74.88 81 LYS A C 1
ATOM 646 O O . LYS A 1 81 ? -1.707 16.553 7.030 1.00 74.88 81 LYS A O 1
ATOM 651 N N . ILE A 1 82 ? -1.726 14.364 7.569 1.00 66.25 82 ILE A N 1
ATOM 652 C CA . ILE A 1 82 ? -1.456 14.557 9.002 1.00 66.25 82 ILE A CA 1
ATOM 653 C C . ILE A 1 82 ? -0.077 13.991 9.389 1.00 66.25 82 ILE A C 1
ATOM 655 O O . ILE A 1 82 ? 0.569 14.537 10.282 1.00 66.25 82 ILE A O 1
ATOM 659 N N . GLY A 1 83 ? 0.396 12.956 8.692 1.00 61.28 83 GLY A N 1
ATOM 660 C CA . GLY A 1 83 ? 1.667 12.273 8.922 1.00 61.28 83 GLY A CA 1
ATOM 661 C C . GLY A 1 83 ? 2.865 12.782 8.110 1.00 61.28 83 GLY A C 1
ATOM 662 O O . GLY A 1 83 ? 2.770 13.807 7.426 1.00 61.28 83 GLY A O 1
ATOM 663 N N . PRO A 1 84 ? 4.009 12.066 8.180 1.00 64.81 84 PRO A N 1
ATOM 664 C CA . PRO A 1 84 ? 5.105 12.250 7.232 1.00 64.81 84 PRO A CA 1
ATOM 665 C C . PRO A 1 84 ? 4.580 12.107 5.803 1.00 64.81 84 PRO A C 1
ATOM 667 O O . PRO A 1 84 ? 3.670 11.318 5.544 1.00 64.81 84 PRO A O 1
ATOM 670 N N . SER A 1 85 ? 5.142 12.873 4.867 1.00 73.88 85 SER A N 1
ATOM 671 C CA . SER A 1 85 ? 4.754 12.728 3.461 1.00 73.88 85 SER A CA 1
ATOM 672 C C . SER A 1 85 ? 5.007 11.280 3.048 1.00 73.88 85 SER A C 1
ATOM 674 O O . SER A 1 85 ? 6.096 10.777 3.309 1.00 73.88 85 SER A O 1
ATOM 676 N N . TYR A 1 86 ? 4.067 10.611 2.377 1.00 77.12 86 TYR A N 1
ATOM 677 C CA . TYR A 1 86 ? 4.245 9.233 1.885 1.00 77.12 86 TYR A CA 1
ATOM 678 C C . TYR A 1 86 ? 5.567 9.024 1.115 1.00 77.12 86 TYR A C 1
ATOM 680 O O . TYR A 1 86 ? 6.129 7.931 1.103 1.00 77.12 86 TYR A O 1
ATOM 688 N N . SER A 1 87 ? 6.124 10.090 0.531 1.00 78.88 87 SER A N 1
ATOM 689 C CA . SER A 1 87 ? 7.449 10.105 -0.099 1.00 78.88 87 SER A CA 1
ATOM 690 C C . SER A 1 87 ? 8.612 9.762 0.847 1.00 78.88 87 SER A C 1
ATOM 692 O O . SER A 1 87 ? 9.704 9.431 0.387 1.00 78.88 87 SER A O 1
ATOM 694 N N . GLU A 1 88 ? 8.419 9.881 2.162 1.00 87.00 88 GLU A N 1
ATOM 695 C CA . GLU A 1 88 ? 9.380 9.490 3.200 1.00 87.00 88 GLU A CA 1
ATOM 696 C C . GLU A 1 88 ? 9.458 7.966 3.354 1.00 87.00 88 GLU A C 1
ATOM 698 O O . GLU A 1 88 ? 10.500 7.435 3.748 1.00 87.00 88 GLU A O 1
ATOM 703 N N . PHE A 1 89 ? 8.395 7.240 2.995 1.00 90.94 89 PHE A N 1
ATOM 704 C CA . PHE A 1 89 ? 8.397 5.779 3.025 1.00 90.94 89 PHE A CA 1
ATOM 705 C C . PHE A 1 89 ? 9.185 5.213 1.852 1.00 90.94 89 PHE A C 1
ATOM 707 O O . PHE A 1 89 ? 10.011 4.315 2.043 1.00 90.94 89 PHE A O 1
ATOM 714 N N . ASP A 1 90 ? 9.003 5.796 0.668 1.00 94.50 90 ASP A N 1
ATOM 715 C CA . ASP A 1 90 ? 9.865 5.587 -0.485 1.00 94.50 90 ASP A CA 1
ATOM 716 C C . ASP A 1 90 ? 9.695 6.726 -1.505 1.00 94.50 90 ASP A C 1
ATOM 718 O O . ASP A 1 90 ? 8.583 7.146 -1.823 1.00 94.50 90 ASP A O 1
ATOM 722 N N . ARG A 1 91 ? 10.810 7.194 -2.079 1.00 94.31 91 ARG A N 1
ATOM 723 C CA . ARG A 1 91 ? 10.828 8.294 -3.062 1.00 94.31 91 ARG A CA 1
ATOM 724 C C . ARG A 1 91 ? 10.057 8.006 -4.355 1.00 94.31 91 ARG A C 1
ATOM 726 O O . ARG A 1 91 ? 9.806 8.929 -5.122 1.00 94.31 91 ARG A O 1
ATOM 733 N N . SER A 1 92 ? 9.786 6.736 -4.647 1.00 95.75 92 SER A N 1
ATOM 734 C CA . SER A 1 92 ? 9.036 6.321 -5.831 1.00 95.75 92 SER A CA 1
ATOM 735 C C . SER A 1 92 ? 7.534 6.487 -5.673 1.00 95.75 92 SER A C 1
ATOM 737 O O . SER A 1 92 ? 6.845 6.529 -6.691 1.00 95.75 92 SER A O 1
ATOM 739 N N . ILE A 1 93 ? 7.031 6.642 -4.445 1.00 95.38 93 ILE A N 1
ATOM 740 C CA . ILE A 1 93 ? 5.612 6.885 -4.203 1.00 95.38 93 ILE A CA 1
ATOM 741 C C . ILE A 1 93 ? 5.272 8.299 -4.671 1.00 95.38 93 ILE A C 1
ATOM 743 O O . ILE A 1 93 ? 5.780 9.298 -4.163 1.00 95.38 93 ILE A O 1
ATOM 747 N N . SER A 1 94 ? 4.403 8.362 -5.671 1.00 93.56 94 SER A N 1
ATOM 748 C CA . SER A 1 94 ? 3.908 9.588 -6.293 1.00 93.56 94 SER A CA 1
ATOM 749 C C . SER A 1 94 ? 2.551 10.022 -5.740 1.00 93.56 94 SER A C 1
ATOM 751 O O . SER A 1 94 ? 2.274 11.222 -5.695 1.00 93.56 94 SER A O 1
ATOM 753 N N . GLY A 1 95 ? 1.758 9.073 -5.240 1.00 92.69 95 GLY A N 1
ATOM 754 C CA . GLY A 1 95 ? 0.446 9.322 -4.660 1.00 92.69 95 GLY A CA 1
ATOM 755 C C . GLY A 1 95 ? -0.047 8.145 -3.827 1.00 92.69 95 GLY A C 1
ATOM 756 O O . GLY A 1 95 ? 0.448 7.022 -3.944 1.00 92.69 95 GLY A O 1
ATOM 757 N N . VAL A 1 96 ? -1.030 8.418 -2.970 1.00 93.50 96 VAL A N 1
ATOM 758 C CA . VAL A 1 96 ? -1.745 7.395 -2.203 1.00 93.50 96 VAL A CA 1
ATOM 759 C C . VAL A 1 96 ? -3.240 7.696 -2.259 1.00 93.50 96 VAL A C 1
ATOM 761 O O . VAL A 1 96 ? -3.683 8.788 -1.891 1.00 93.50 96 VAL A O 1
ATOM 764 N N . ALA A 1 97 ? -4.026 6.716 -2.686 1.00 92.19 97 ALA A N 1
ATOM 765 C CA . ALA A 1 97 ? -5.482 6.756 -2.752 1.00 92.19 97 ALA A CA 1
ATOM 766 C C . ALA A 1 97 ? -6.099 5.676 -1.847 1.00 92.19 97 ALA A C 1
ATOM 768 O O . ALA A 1 97 ? -5.404 4.788 -1.352 1.00 92.19 97 ALA A O 1
ATOM 769 N N . ALA A 1 98 ? -7.411 5.754 -1.627 1.00 90.88 98 ALA A N 1
ATOM 770 C CA . ALA A 1 98 ? -8.139 4.793 -0.806 1.00 90.88 98 ALA A CA 1
ATOM 771 C C . ALA A 1 98 ? -9.492 4.409 -1.409 1.00 90.88 98 ALA A C 1
ATOM 773 O O . ALA A 1 98 ? -10.180 5.216 -2.039 1.00 90.88 98 ALA A O 1
ATOM 774 N N . SER A 1 99 ? -9.864 3.154 -1.184 1.00 86.12 99 SER A N 1
ATOM 775 C CA . SER A 1 99 ? -11.179 2.566 -1.439 1.00 86.12 99 SER A CA 1
ATOM 776 C C . SER A 1 99 ? -11.500 1.631 -0.261 1.00 86.12 99 SER A C 1
ATOM 778 O O . SER A 1 99 ? -11.336 2.034 0.883 1.00 86.12 99 SER A O 1
ATOM 780 N N . ASP A 1 100 ? -11.894 0.379 -0.507 1.00 88.19 100 ASP A N 1
ATOM 781 C CA . ASP A 1 100 ? -11.916 -0.671 0.529 1.00 88.19 100 ASP A CA 1
ATOM 782 C C . ASP A 1 100 ? -10.494 -1.195 0.865 1.00 88.19 100 ASP A C 1
ATOM 784 O O . ASP A 1 100 ? -10.328 -2.074 1.709 1.00 88.19 100 ASP A O 1
ATOM 788 N N . VAL A 1 101 ? -9.484 -0.654 0.172 1.00 92.25 101 VAL A N 1
ATOM 789 C CA . VAL A 1 101 ? -8.046 -0.942 0.256 1.00 92.25 101 VAL A CA 1
ATOM 790 C C . VAL A 1 101 ? -7.251 0.358 0.111 1.00 92.25 101 VAL A C 1
ATOM 792 O O . VAL A 1 101 ? -7.785 1.348 -0.406 1.00 92.25 101 VAL A O 1
ATOM 795 N N . ILE A 1 102 ? -5.975 0.351 0.489 1.00 94.62 102 ILE A N 1
ATOM 796 C CA . ILE A 1 102 ? -5.030 1.426 0.160 1.00 94.62 102 ILE A CA 1
ATOM 797 C C . ILE A 1 102 ? -4.445 1.174 -1.232 1.00 94.62 102 ILE A C 1
ATOM 799 O O . ILE A 1 102 ? -4.114 0.045 -1.591 1.00 94.62 102 ILE A O 1
ATOM 803 N N . ILE A 1 103 ? -4.313 2.230 -2.030 1.00 95.19 103 ILE A N 1
ATOM 804 C CA . ILE A 1 103 ? -3.696 2.183 -3.358 1.00 95.19 103 ILE A CA 1
ATOM 805 C C . ILE A 1 103 ? -2.483 3.106 -3.337 1.00 95.19 103 ILE A C 1
ATOM 807 O O . ILE A 1 103 ? -2.614 4.306 -3.104 1.00 95.19 103 ILE A O 1
ATOM 811 N N . VAL A 1 104 ? -1.308 2.546 -3.587 1.00 96.12 104 VAL A N 1
ATOM 812 C CA . VAL A 1 104 ? -0.033 3.256 -3.661 1.00 96.12 104 VAL A CA 1
ATOM 813 C C . VAL A 1 104 ? 0.355 3.400 -5.125 1.00 96.12 104 VAL A C 1
ATOM 815 O O . VAL A 1 104 ? 0.578 2.416 -5.832 1.00 96.12 104 VAL A O 1
ATOM 818 N N . GLU A 1 105 ? 0.457 4.644 -5.572 1.00 95.81 105 GLU A N 1
ATOM 819 C CA . GLU A 1 105 ? 0.833 4.996 -6.934 1.00 95.81 105 GLU A CA 1
ATOM 820 C C . GLU A 1 105 ? 2.335 5.267 -7.007 1.00 95.81 105 GLU A C 1
ATOM 822 O O . GLU A 1 105 ? 2.850 6.202 -6.386 1.00 95.81 105 GLU A O 1
ATOM 827 N N . LEU A 1 106 ? 3.053 4.475 -7.797 1.00 97.00 106 LEU A N 1
ATOM 828 C CA . LEU A 1 106 ? 4.489 4.588 -8.010 1.00 97.00 106 LEU A CA 1
ATOM 829 C C . LEU A 1 106 ? 4.779 5.329 -9.313 1.00 97.00 106 LEU A C 1
ATOM 831 O O . LEU A 1 106 ? 4.246 4.992 -10.367 1.00 97.00 106 LEU A O 1
ATOM 835 N N . GLY A 1 107 ? 5.679 6.307 -9.270 1.00 96.75 107 GLY A N 1
ATOM 836 C CA . GLY A 1 107 ? 6.043 7.073 -10.456 1.00 96.75 107 GLY A CA 1
ATOM 837 C C . GLY A 1 107 ? 6.687 6.188 -11.525 1.00 96.75 107 GLY A C 1
ATOM 838 O O . GLY A 1 107 ? 7.680 5.502 -11.267 1.00 96.75 107 GLY A O 1
ATOM 839 N N . SER A 1 108 ? 6.184 6.252 -12.758 1.00 94.81 108 SER A N 1
ATOM 840 C CA . SER A 1 108 ? 6.709 5.482 -13.899 1.00 94.81 108 SER A CA 1
ATOM 841 C C . SER A 1 108 ? 8.203 5.680 -14.199 1.00 94.81 108 SER A C 1
ATOM 843 O O . SER A 1 108 ? 8.818 4.801 -14.804 1.00 94.81 108 SER A O 1
ATOM 845 N N . ALA A 1 109 ? 8.817 6.772 -13.733 1.00 96.75 109 ALA A N 1
ATOM 846 C CA . ALA A 1 109 ? 10.264 6.996 -13.814 1.00 96.75 109 ALA A CA 1
ATOM 847 C C . ALA A 1 109 ? 11.098 5.944 -13.055 1.00 96.75 109 ALA A C 1
ATOM 849 O O . ALA A 1 109 ? 12.277 5.781 -13.351 1.00 96.75 109 ALA A O 1
ATOM 850 N N . TYR A 1 110 ? 10.491 5.224 -12.107 1.00 96.25 110 TYR A N 1
ATOM 851 C CA . TYR A 1 110 ? 11.134 4.182 -11.303 1.00 96.25 110 TYR A CA 1
ATOM 852 C C . TYR A 1 110 ? 10.910 2.765 -11.846 1.00 96.25 110 TYR A C 1
ATOM 854 O O . TYR A 1 110 ? 11.294 1.784 -11.201 1.00 96.25 110 TYR A O 1
ATOM 862 N N . LYS A 1 111 ? 10.303 2.625 -13.033 1.00 94.81 111 LYS A N 1
ATOM 863 C CA . LYS A 1 111 ? 10.159 1.325 -13.701 1.00 94.81 111 LYS A CA 1
ATOM 864 C C . LYS A 1 111 ? 11.534 0.697 -13.933 1.00 94.81 111 LYS A C 1
ATOM 866 O O . LYS A 1 111 ? 12.405 1.300 -14.551 1.00 94.81 111 LYS A O 1
ATOM 871 N N . GLY A 1 112 ? 11.709 -0.528 -13.441 1.00 94.06 112 GLY A N 1
ATOM 872 C CA . GLY A 1 112 ? 12.985 -1.251 -13.465 1.00 94.06 112 GLY A CA 1
ATOM 873 C C . GLY A 1 112 ? 13.879 -1.025 -12.238 1.00 94.06 112 GLY A C 1
ATOM 874 O O . GLY A 1 112 ? 14.857 -1.746 -12.086 1.00 94.06 112 GLY A O 1
ATOM 875 N N . GLU A 1 113 ? 13.542 -0.079 -11.352 1.00 96.31 113 GLU A N 1
ATOM 876 C CA . GLU A 1 113 ? 14.212 0.126 -10.053 1.00 96.31 113 GLU A CA 1
ATOM 877 C C . GLU A 1 113 ? 13.385 -0.364 -8.854 1.00 96.31 113 GLU A C 1
ATOM 879 O O . GLU A 1 113 ? 13.892 -0.424 -7.732 1.00 96.31 113 GLU A O 1
ATOM 884 N N . VAL A 1 114 ? 12.090 -0.614 -9.052 1.00 97.19 114 VAL A N 1
ATOM 885 C CA . VAL A 1 114 ? 11.209 -1.179 -8.025 1.00 97.19 114 VAL A CA 1
ATOM 886 C C . VAL A 1 114 ? 11.072 -2.670 -8.288 1.00 97.19 114 VAL A C 1
ATOM 888 O O . VAL A 1 114 ? 10.548 -3.068 -9.328 1.00 97.19 114 VAL A O 1
ATOM 891 N N . ASP A 1 115 ? 11.566 -3.465 -7.346 1.00 97.12 115 ASP A N 1
ATOM 892 C CA . ASP A 1 115 ? 11.402 -4.914 -7.291 1.00 97.12 115 ASP A CA 1
ATOM 893 C C . ASP A 1 115 ? 10.498 -5.315 -6.115 1.00 97.12 115 ASP A C 1
ATOM 895 O O . ASP A 1 115 ? 10.098 -4.472 -5.304 1.00 97.12 115 ASP A O 1
ATOM 899 N N . ASP A 1 116 ? 10.187 -6.608 -6.013 1.00 97.31 116 ASP A N 1
ATOM 900 C CA . ASP A 1 116 ? 9.321 -7.140 -4.958 1.00 97.31 116 ASP A CA 1
ATOM 901 C C . ASP A 1 116 ? 9.858 -6.849 -3.553 1.00 97.31 116 ASP A C 1
ATOM 903 O O . ASP A 1 116 ? 9.084 -6.511 -2.664 1.00 97.31 116 ASP A O 1
ATOM 907 N N . SER A 1 117 ? 11.179 -6.886 -3.352 1.00 97.94 117 SER A N 1
ATOM 908 C CA . SER A 1 117 ? 11.777 -6.616 -2.039 1.00 97.94 117 SER A CA 1
ATOM 909 C C . SER A 1 117 ? 11.570 -5.167 -1.595 1.00 97.94 117 SER A C 1
ATOM 911 O O . SER A 1 117 ? 11.328 -4.885 -0.418 1.00 97.94 117 SER A O 1
ATOM 913 N N . ARG A 1 118 ? 11.617 -4.226 -2.543 1.00 97.69 118 ARG A N 1
ATOM 914 C CA . ARG A 1 118 ? 11.330 -2.815 -2.290 1.00 97.69 118 ARG A CA 1
ATOM 915 C C . ARG A 1 118 ? 9.840 -2.581 -2.067 1.00 97.69 118 ARG A C 1
ATOM 917 O O . ARG A 1 118 ? 9.491 -1.759 -1.223 1.00 97.69 118 ARG A O 1
ATOM 924 N N . ILE A 1 119 ? 8.977 -3.307 -2.778 1.00 98.25 119 ILE A N 1
ATOM 925 C CA . ILE A 1 119 ? 7.526 -3.314 -2.534 1.00 98.25 119 ILE A CA 1
ATOM 926 C C . ILE A 1 119 ? 7.223 -3.810 -1.121 1.00 98.25 119 ILE A C 1
ATOM 928 O O . ILE A 1 119 ? 6.483 -3.146 -0.402 1.00 98.25 119 ILE A O 1
ATOM 932 N N . ASP A 1 120 ? 7.849 -4.902 -0.686 1.00 98.12 120 ASP A N 1
ATOM 933 C CA . ASP A 1 120 ? 7.681 -5.442 0.666 1.00 98.12 120 ASP A CA 1
ATOM 934 C C . ASP A 1 120 ? 8.139 -4.437 1.729 1.00 98.12 120 ASP A C 1
ATOM 936 O O . ASP A 1 120 ? 7.455 -4.221 2.727 1.00 98.12 120 ASP A O 1
ATOM 940 N N . ALA A 1 121 ? 9.261 -3.750 1.499 1.00 97.62 121 ALA A N 1
ATOM 941 C CA . ALA A 1 121 ? 9.736 -2.706 2.404 1.00 97.62 121 ALA A CA 1
ATOM 942 C C . ALA A 1 121 ? 8.791 -1.491 2.465 1.00 97.62 121 ALA A C 1
ATOM 944 O O . ALA A 1 121 ? 8.623 -0.905 3.534 1.00 97.62 121 ALA A O 1
ATOM 945 N N . MET A 1 122 ? 8.181 -1.099 1.340 1.00 97.00 122 MET A N 1
ATOM 946 C CA . MET A 1 122 ? 7.145 -0.058 1.318 1.00 97.00 122 MET A CA 1
ATOM 947 C C . MET A 1 122 ? 5.903 -0.506 2.083 1.00 97.00 122 MET A C 1
ATOM 949 O O . MET A 1 122 ? 5.399 0.250 2.910 1.00 97.00 122 MET A O 1
ATOM 953 N N . TYR A 1 123 ? 5.446 -1.734 1.837 1.00 97.56 123 TYR A N 1
ATOM 954 C CA . TYR A 1 123 ? 4.302 -2.324 2.519 1.00 97.56 123 TYR A CA 1
ATOM 955 C C . TYR A 1 123 ? 4.494 -2.323 4.035 1.00 97.56 123 TYR A C 1
ATOM 957 O O . TYR A 1 123 ? 3.654 -1.774 4.733 1.00 97.56 123 TYR A O 1
ATOM 965 N N . LEU A 1 124 ? 5.625 -2.827 4.537 1.00 96.75 124 LEU A N 1
ATOM 966 C CA . LEU A 1 124 ? 5.889 -2.896 5.978 1.00 96.75 124 LEU A CA 1
ATOM 967 C C . LEU A 1 124 ? 5.859 -1.523 6.662 1.00 96.75 124 LEU A C 1
ATOM 969 O O . LEU A 1 124 ? 5.339 -1.412 7.763 1.00 96.75 124 LEU A O 1
ATOM 973 N N . LYS A 1 125 ? 6.375 -0.471 6.013 1.00 95.38 125 LYS A N 1
ATOM 974 C CA . LYS A 1 125 ? 6.317 0.893 6.567 1.00 95.38 125 LYS A CA 1
ATOM 975 C C . LYS A 1 125 ? 4.894 1.445 6.614 1.00 95.38 125 LYS A C 1
ATOM 977 O O . LYS A 1 125 ? 4.546 2.155 7.549 1.00 95.38 125 LYS A O 1
ATOM 982 N N . ILE A 1 126 ? 4.100 1.165 5.582 1.00 94.56 126 ILE A N 1
ATOM 983 C CA . ILE A 1 126 ? 2.699 1.595 5.502 1.00 94.56 126 ILE A CA 1
ATOM 984 C C . ILE A 1 126 ? 1.860 0.850 6.545 1.00 94.56 126 ILE A C 1
ATOM 986 O O . ILE A 1 126 ? 1.067 1.473 7.244 1.00 94.56 126 ILE A O 1
ATOM 990 N N . GLU A 1 127 ? 2.078 -0.457 6.659 1.00 95.12 127 GLU A N 1
ATOM 991 C CA . GLU A 1 127 ? 1.465 -1.349 7.639 1.00 95.12 127 GLU A CA 1
ATOM 992 C C . GLU A 1 127 ? 1.756 -0.886 9.070 1.00 95.12 127 GLU A C 1
ATOM 994 O O . GLU A 1 127 ? 0.826 -0.558 9.798 1.00 95.12 127 GLU A O 1
ATOM 999 N N . GLU A 1 128 ? 3.036 -0.745 9.437 1.00 94.25 128 GLU A N 1
ATOM 1000 C CA . GLU A 1 128 ? 3.456 -0.274 10.766 1.00 94.25 128 GLU A CA 1
ATOM 1001 C C . GLU A 1 128 ? 2.837 1.090 11.091 1.00 94.25 128 GLU A C 1
ATOM 1003 O O . G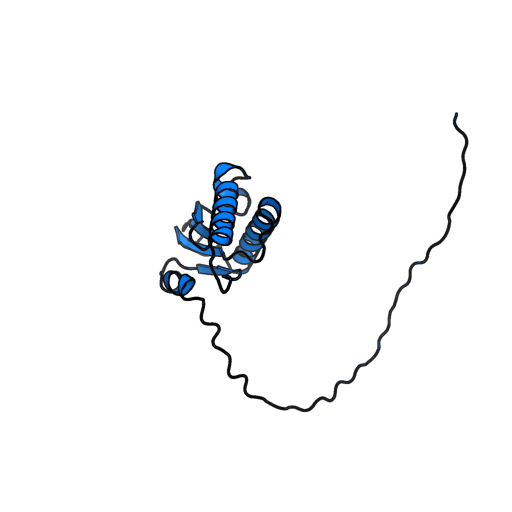LU A 1 128 ? 2.298 1.300 12.175 1.00 94.25 128 GLU A O 1
ATOM 1008 N N . TYR A 1 129 ? 2.836 2.010 10.124 1.00 92.44 129 TYR A N 1
ATOM 1009 C CA . TYR A 1 129 ? 2.250 3.329 10.320 1.00 92.44 129 TYR A CA 1
ATOM 1010 C C . TYR A 1 129 ? 0.735 3.274 10.571 1.00 92.44 129 TYR A C 1
ATOM 1012 O O . TYR A 1 129 ? 0.234 3.959 11.465 1.00 92.44 129 TYR A O 1
ATOM 1020 N N . CYS A 1 130 ? -0.010 2.478 9.804 1.00 92.38 130 CYS A N 1
ATOM 1021 C CA . CYS A 1 130 ? -1.458 2.380 9.981 1.00 92.38 130 CYS A CA 1
ATOM 1022 C C . CYS A 1 130 ? -1.848 1.560 11.219 1.00 92.38 130 CYS A C 1
ATOM 1024 O O . CYS A 1 130 ? -2.839 1.902 11.867 1.00 92.38 130 CYS A O 1
ATOM 1026 N N . GLU A 1 131 ? -1.040 0.581 11.626 1.00 94.25 131 GLU A N 1
ATOM 1027 C CA . GLU A 1 131 ? -1.197 -0.104 12.911 1.00 94.25 131 GLU A CA 1
ATOM 1028 C C . GLU A 1 131 ? -0.980 0.863 14.083 1.00 94.25 131 GLU A C 1
ATOM 1030 O O . GLU A 1 131 ? -1.800 0.916 15.001 1.00 94.25 131 GLU A O 1
ATOM 1035 N N . GLU A 1 132 ? 0.062 1.697 14.039 1.00 92.06 132 GLU A N 1
ATOM 1036 C CA . GLU A 1 132 ? 0.345 2.677 15.094 1.00 92.06 132 GLU A CA 1
ATOM 1037 C C . GLU A 1 132 ? -0.734 3.763 15.228 1.00 92.06 132 GLU A C 1
ATOM 1039 O O . GLU A 1 132 ? -1.014 4.207 16.345 1.00 92.06 132 GLU A O 1
ATOM 1044 N N . GLN A 1 133 ? -1.313 4.226 14.114 1.00 88.38 133 GLN A N 1
ATOM 1045 C CA . GLN A 1 133 ? -2.308 5.306 14.132 1.00 88.38 133 GLN A CA 1
ATOM 1046 C C . GLN A 1 133 ? -3.734 4.806 14.376 1.00 88.38 133 GLN A C 1
ATOM 1048 O O . GLN A 1 133 ? -4.462 5.407 15.167 1.00 88.38 133 GLN A O 1
ATOM 1053 N N . GLU A 1 134 ? -4.129 3.712 13.725 1.00 88.25 134 GLU A N 1
ATOM 1054 C CA . GLU A 1 134 ? -5.525 3.258 13.680 1.00 88.25 134 GLU A CA 1
ATOM 1055 C C . GLU A 1 134 ? -5.750 1.915 14.388 1.00 88.25 134 GLU A C 1
ATOM 1057 O O . GLU A 1 134 ? -6.894 1.486 14.546 1.00 88.25 134 GLU A O 1
ATOM 1062 N N . GLY A 1 135 ? -4.686 1.232 14.826 1.00 89.31 135 GLY A N 1
ATOM 1063 C CA . GLY A 1 135 ? -4.783 -0.086 15.458 1.00 89.31 135 GLY A CA 1
ATOM 1064 C C . GLY A 1 135 ? -5.240 -1.192 14.505 1.00 89.31 135 GLY A C 1
ATOM 1065 O O . GLY A 1 135 ? -5.744 -2.219 14.964 1.00 89.31 135 GLY A O 1
ATOM 1066 N N . ILE A 1 136 ? -5.107 -0.976 13.194 1.00 88.12 136 ILE A N 1
ATOM 1067 C CA . ILE A 1 136 ? -5.438 -1.956 12.157 1.00 88.12 136 ILE A CA 1
ATOM 1068 C C . ILE A 1 136 ? -4.171 -2.631 11.652 1.00 88.12 136 ILE A C 1
ATOM 1070 O O . ILE A 1 136 ? -3.189 -1.958 11.368 1.00 88.12 136 ILE A O 1
ATOM 1074 N N . SER A 1 137 ? -4.219 -3.953 11.523 1.00 90.25 137 SER A N 1
ATOM 1075 C CA . SER A 1 137 ? -3.129 -4.750 10.969 1.00 90.25 137 SER A CA 1
ATOM 1076 C C . SER A 1 137 ? -3.577 -5.513 9.727 1.00 90.25 137 SER A C 1
ATOM 1078 O O . SER A 1 137 ? -4.773 -5.679 9.469 1.00 90.25 137 SER A O 1
ATOM 1080 N N . ASP A 1 138 ? -2.585 -5.970 8.979 1.00 91.31 138 ASP A N 1
ATOM 1081 C CA . ASP A 1 138 ? -2.664 -6.677 7.713 1.00 91.31 138 ASP A CA 1
ATOM 1082 C C . ASP A 1 138 ? -3.449 -5.902 6.646 1.00 91.31 138 ASP A C 1
ATOM 1084 O O . ASP A 1 138 ? -4.297 -6.456 5.933 1.00 91.31 138 ASP A O 1
ATOM 1088 N N . ILE A 1 139 ? -3.204 -4.589 6.554 1.00 93.25 139 ILE A N 1
ATOM 1089 C CA . ILE A 1 139 ? -3.994 -3.719 5.689 1.00 93.25 139 ILE A CA 1
ATOM 1090 C C . ILE A 1 139 ? -3.781 -4.071 4.212 1.00 93.25 139 ILE A C 1
ATOM 1092 O O . ILE A 1 139 ? -2.655 -4.201 3.740 1.00 93.25 139 ILE A O 1
ATOM 1096 N N . PRO A 1 140 ? -4.851 -4.179 3.416 1.00 94.31 140 PRO A N 1
ATOM 1097 C CA . PRO A 1 140 ? -4.740 -4.488 2.006 1.00 94.31 140 PRO A CA 1
ATOM 1098 C C . PRO A 1 140 ? -4.182 -3.278 1.252 1.00 94.31 140 PRO A C 1
ATOM 1100 O O . PRO A 1 140 ? -4.815 -2.218 1.192 1.00 94.31 140 PRO A O 1
ATOM 1103 N N . VAL A 1 141 ? -3.016 -3.459 0.631 1.00 95.94 141 VAL A N 1
ATOM 1104 C CA . VAL A 1 141 ? -2.319 -2.438 -0.158 1.00 95.94 141 VAL A CA 1
ATOM 1105 C C . VAL A 1 141 ? -2.107 -2.929 -1.585 1.00 95.94 141 VAL A C 1
ATOM 1107 O O . VAL A 1 141 ? -1.552 -4.003 -1.824 1.00 95.94 141 VAL A O 1
ATOM 1110 N N . ILE A 1 142 ? -2.523 -2.115 -2.550 1.00 96.56 142 ILE A N 1
ATOM 1111 C CA . ILE A 1 142 ? -2.298 -2.335 -3.978 1.00 96.56 142 ILE A CA 1
ATOM 1112 C C . ILE A 1 142 ? -1.237 -1.357 -4.467 1.00 96.56 142 ILE A C 1
ATOM 1114 O O . ILE A 1 142 ? -1.351 -0.156 -4.245 1.00 96.56 142 ILE A O 1
ATOM 1118 N N . PHE A 1 143 ? -0.242 -1.864 -5.186 1.00 97.06 143 PHE A N 1
ATOM 1119 C CA . PHE A 1 143 ? 0.793 -1.062 -5.830 1.00 97.06 143 PHE A CA 1
ATOM 1120 C C . PHE A 1 143 ? 0.515 -0.966 -7.327 1.00 97.06 143 PHE A C 1
ATOM 1122 O O . PHE A 1 143 ? 0.341 -1.988 -8.000 1.00 97.06 143 PHE A O 1
ATOM 1129 N N . MET A 1 144 ? 0.484 0.260 -7.848 1.00 96.81 144 MET A N 1
ATOM 1130 C CA . MET A 1 144 ? 0.223 0.545 -9.261 1.00 96.81 144 MET A CA 1
ATOM 1131 C C . MET A 1 144 ? 1.194 1.589 -9.802 1.00 96.81 144 MET A C 1
ATOM 1133 O O . MET A 1 144 ? 1.703 2.417 -9.053 1.00 96.81 144 MET A O 1
ATOM 1137 N N . TRP A 1 145 ? 1.444 1.578 -11.108 1.00 97.12 145 TRP A N 1
ATOM 1138 C CA . TRP A 1 145 ? 2.181 2.654 -11.775 1.00 97.12 145 TRP A CA 1
ATOM 1139 C C . TRP A 1 145 ? 1.299 3.885 -12.024 1.00 97.12 145 TRP A C 1
ATOM 1141 O O . TRP A 1 145 ? 0.143 3.733 -12.411 1.00 97.12 145 TRP A O 1
ATOM 1151 N N . ALA A 1 146 ? 1.891 5.078 -11.904 1.00 92.62 146 ALA A N 1
ATOM 1152 C CA . ALA A 1 146 ? 1.337 6.376 -12.302 1.00 92.62 146 ALA A CA 1
ATOM 1153 C C . ALA A 1 146 ? 2.102 7.028 -13.469 1.00 92.62 146 ALA A C 1
ATOM 1155 O O . ALA A 1 146 ? 3.349 6.858 -13.589 1.00 92.62 146 ALA A O 1
#

Sequence (146 aa):
MIKRRNTGKWLMLIISAFILLCSFAGADDSEFNDSESDEAPDSIKKFANDPLFIAYRGTIPETVNQEWKNSITDCWLNLNKIGPSYSEFDRSISGVAASDVIIVELGSAYKGEVDDSRIDAMYLKIEEYCEEQEGISDIPVIFMWA

Secondary structure (DSSP, 8-state):
-----------------------------------------HHHHHHHTSTTEEEEES---SS--HHHHHHHHHHHHIIIIISS-GGGT-TTEEEEEESSSEEEEEPGGGTTT--HHHHHHHHHHHHHHHHHHH---S--EEEEE-

Foldseek 3Di:
DDDDDDDDDDDDDDDDPDPDDPPDPDDPPPPPPPPPPPPPPPVCVVVVPDPFFDDKWFDQDPDLDPLLLVLQVVLQCQQPPVHDPLCVLPVQFPDWDDDSAIETEGEPVCVVVDDPVSVVSSVVVSQVSSCVRRVDHRGMYTYGYD

Radius of gyration: 23.56 Å; chains: 1; bounding box: 46×57×69 Å

Organism: NCBI:txid1434114